Protein AF-A0A434GGE5-F1 (afdb_monomer_lite)

Radius of gyration: 10.77 Å; chains: 1; bounding box: 22×22×26 Å

Structure (mmCIF, N/CA/C/O backbone):
data_AF-A0A434GGE5-F1
#
_entry.id   AF-A0A434GGE5-F1
#
loop_
_atom_site.group_PDB
_atom_site.id
_atom_site.type_symbol
_atom_site.label_atom_id
_atom_site.label_alt_id
_atom_site.label_comp_id
_atom_site.label_asym_id
_atom_site.label_entity_id
_atom_site.label_seq_id
_atom_site.pdbx_PDB_ins_code
_atom_site.Cart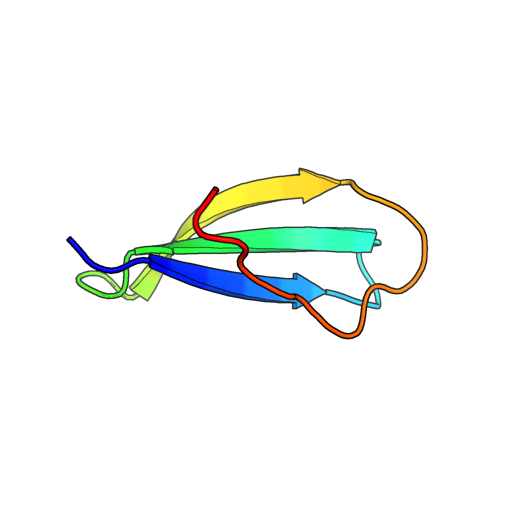n_x
_atom_site.Cartn_y
_atom_site.Cartn_z
_atom_site.occupancy
_atom_site.B_iso_or_equiv
_atom_site.auth_seq_id
_atom_site.auth_comp_id
_atom_site.auth_asym_id
_atom_site.auth_atom_id
_atom_site.pdbx_PDB_model_num
ATOM 1 N N . GLN A 1 1 ? -6.474 2.105 14.774 1.00 76.50 1 GLN A N 1
ATOM 2 C CA . GLN A 1 1 ? -6.286 2.900 13.545 1.00 76.50 1 GLN A CA 1
ATOM 3 C C . GLN A 1 1 ? -6.017 1.924 12.410 1.00 76.50 1 GLN A C 1
ATOM 5 O O . GLN A 1 1 ? -5.313 0.949 12.651 1.00 76.50 1 GLN A O 1
ATOM 10 N N . LYS A 1 2 ? -6.664 2.084 11.252 1.00 92.50 2 LYS A N 1
ATOM 11 C CA . LYS A 1 2 ? -6.485 1.205 10.086 1.00 92.50 2 LYS A CA 1
ATOM 12 C C . LYS A 1 2 ? -5.755 1.998 9.004 1.00 92.50 2 LYS A C 1
ATOM 14 O O . LYS A 1 2 ? -5.994 3.192 8.869 1.00 92.50 2 LYS A O 1
ATOM 19 N N . THR A 1 3 ? -4.889 1.331 8.255 1.00 95.75 3 THR A N 1
ATOM 20 C CA . THR A 1 3 ? -4.116 1.944 7.171 1.00 95.75 3 THR A CA 1
ATOM 21 C C . THR A 1 3 ? -4.320 1.127 5.909 1.00 95.75 3 THR A C 1
ATOM 23 O O . THR A 1 3 ? -4.180 -0.097 5.939 1.00 95.75 3 THR A O 1
ATOM 26 N N . LEU A 1 4 ? -4.658 1.801 4.813 1.00 96.69 4 LEU A N 1
ATOM 27 C CA . LEU A 1 4 ? -4.660 1.220 3.475 1.00 96.69 4 LEU A CA 1
ATOM 28 C C . LEU A 1 4 ? -3.298 1.485 2.830 1.00 96.69 4 LEU A C 1
ATOM 30 O O . LEU A 1 4 ? -2.746 2.576 2.966 1.00 96.69 4 LEU A O 1
ATOM 34 N N . ILE A 1 5 ? -2.769 0.487 2.128 1.00 97.50 5 ILE A N 1
ATOM 35 C CA . ILE A 1 5 ? -1.543 0.615 1.342 1.00 97.50 5 ILE A CA 1
ATOM 36 C C . ILE A 1 5 ? -1.893 0.323 -0.111 1.00 97.50 5 ILE A C 1
ATOM 38 O O . ILE A 1 5 ? -2.466 -0.727 -0.405 1.00 97.50 5 ILE A O 1
ATOM 42 N N . THR A 1 6 ? -1.536 1.239 -1.006 1.00 97.38 6 THR A N 1
ATOM 43 C CA . THR A 1 6 ? -1.679 1.064 -2.455 1.00 97.38 6 THR A CA 1
ATOM 44 C C . THR A 1 6 ? -0.333 1.201 -3.152 1.00 97.38 6 THR A C 1
ATOM 46 O O . THR A 1 6 ? 0.537 1.952 -2.710 1.00 97.38 6 THR A O 1
ATOM 49 N N . THR A 1 7 ? -0.163 0.463 -4.245 1.00 98.19 7 THR A N 1
ATOM 50 C CA . THR A 1 7 ? 0.987 0.567 -5.144 1.00 98.19 7 THR A CA 1
ATOM 51 C C . THR A 1 7 ? 0.621 1.400 -6.362 1.00 98.19 7 THR A C 1
ATOM 53 O O . THR A 1 7 ? -0.389 1.121 -7.010 1.00 98.19 7 THR A O 1
ATOM 56 N N . ASN A 1 8 ? 1.459 2.369 -6.721 1.00 97.94 8 ASN A N 1
ATOM 57 C CA . ASN A 1 8 ? 1.209 3.253 -7.852 1.00 97.94 8 ASN A CA 1
ATOM 58 C C . ASN A 1 8 ? 2.216 2.971 -8.975 1.00 97.94 8 ASN A C 1
ATOM 60 O O . ASN A 1 8 ? 3.356 3.441 -8.969 1.00 97.94 8 ASN A O 1
ATOM 64 N N . GLY A 1 9 ? 1.778 2.207 -9.977 1.00 98.00 9 GLY A N 1
ATOM 65 C CA . GLY A 1 9 ? 2.636 1.776 -11.082 1.00 98.00 9 GLY A CA 1
ATOM 66 C C . GLY A 1 9 ? 3.279 2.928 -11.865 1.00 98.00 9 GLY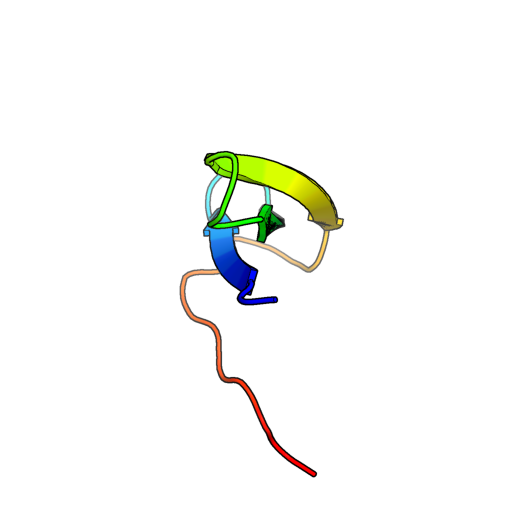 A C 1
ATOM 67 O O . GLY A 1 9 ? 4.450 2.859 -12.219 1.00 98.00 9 GLY A O 1
ATOM 68 N N . ASN A 1 10 ? 2.533 4.005 -12.115 1.00 97.88 10 ASN A N 1
ATOM 69 C CA . ASN A 1 10 ? 3.008 5.110 -12.954 1.00 97.88 10 ASN A CA 1
ATOM 70 C C . ASN A 1 10 ? 3.988 6.049 -12.230 1.00 97.88 10 ASN A C 1
ATOM 72 O O . ASN A 1 10 ? 4.845 6.640 -12.880 1.00 97.88 10 ASN A O 1
ATOM 76 N N . SER A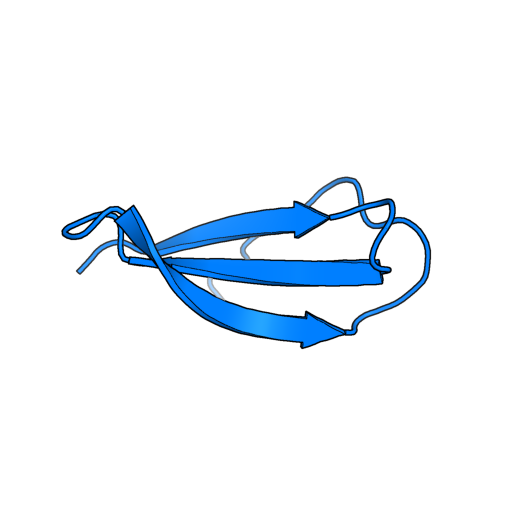 1 11 ? 3.865 6.196 -10.907 1.00 97.94 11 SER A N 1
ATOM 77 C CA . SER A 1 11 ? 4.709 7.080 -10.085 1.00 97.94 11 SER A CA 1
ATOM 78 C C . SER A 1 11 ? 5.838 6.352 -9.356 1.00 97.94 11 SER A C 1
ATOM 80 O O . SER A 1 11 ? 6.686 7.012 -8.760 1.00 97.94 11 SER A O 1
ATOM 82 N N . ASN A 1 12 ? 5.909 5.019 -9.451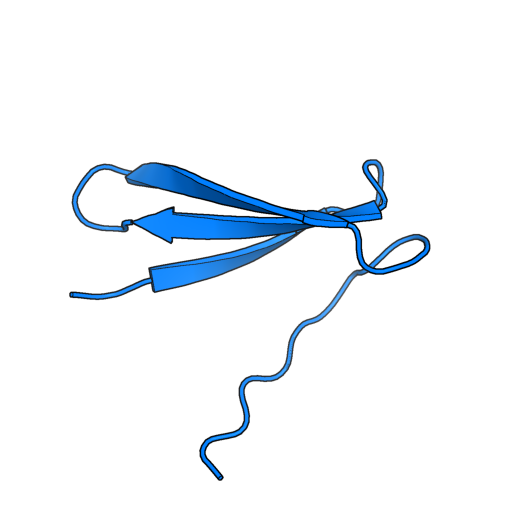 1.00 98.12 12 ASN A N 1
ATOM 83 C CA . ASN A 1 12 ? 6.986 4.198 -8.885 1.00 98.12 12 ASN A CA 1
ATOM 84 C C . ASN A 1 12 ? 7.085 4.252 -7.347 1.00 98.12 12 ASN A C 1
ATOM 86 O O . ASN A 1 12 ? 8.161 4.078 -6.761 1.00 98.12 12 ASN A O 1
ATOM 90 N N . ASP A 1 13 ? 5.956 4.481 -6.679 1.00 98.31 13 ASP A N 1
ATOM 91 C CA . ASP A 1 13 ? 5.855 4.601 -5.228 1.00 98.31 13 ASP A CA 1
ATOM 92 C C . ASP A 1 13 ? 4.695 3.783 -4.639 1.00 98.31 13 ASP A C 1
ATOM 94 O O . ASP A 1 13 ? 3.880 3.180 -5.345 1.00 98.31 13 ASP A O 1
ATOM 98 N N . ILE A 1 14 ? 4.673 3.717 -3.310 1.00 98.31 14 ILE A N 1
ATOM 99 C CA . ILE A 1 14 ? 3.552 3.212 -2.519 1.00 98.31 14 ILE A CA 1
ATOM 100 C C . ILE A 1 14 ? 3.004 4.336 -1.649 1.00 98.31 14 ILE A C 1
ATOM 102 O O . ILE A 1 14 ? 3.777 5.139 -1.127 1.00 98.31 14 ILE A O 1
ATOM 106 N N . THR A 1 15 ? 1.690 4.361 -1.444 1.00 98.31 15 THR A N 1
ATOM 107 C CA . THR A 1 15 ? 1.029 5.355 -0.591 1.00 98.31 15 THR A CA 1
ATOM 108 C C . THR A 1 15 ? 0.341 4.677 0.584 1.00 98.31 15 THR A C 1
ATOM 110 O O . THR A 1 15 ? -0.375 3.688 0.415 1.00 98.31 15 THR A O 1
ATOM 113 N N . PHE A 1 16 ? 0.551 5.234 1.771 1.00 98.00 16 PHE A N 1
ATOM 114 C CA . PHE A 1 16 ? -0.153 4.896 3.000 1.00 98.00 16 PHE A CA 1
ATOM 115 C C . PHE A 1 16 ? -1.295 5.893 3.191 1.00 98.00 16 PHE A C 1
ATOM 117 O O . PHE A 1 16 ? -1.077 7.100 3.087 1.00 98.00 16 PHE A O 1
ATOM 124 N N . ILE A 1 17 ? -2.497 5.397 3.477 1.00 98.31 17 ILE A N 1
ATOM 125 C CA . ILE A 1 17 ? -3.720 6.201 3.605 1.00 98.31 17 ILE A CA 1
ATOM 126 C C . ILE A 1 17 ? -4.357 5.923 4.970 1.00 98.31 17 ILE A C 1
ATOM 128 O O . ILE A 1 17 ? -4.545 4.754 5.332 1.00 98.31 17 ILE A O 1
ATOM 132 N N . ASP A 1 18 ? -4.692 6.976 5.723 1.00 98.00 18 ASP A N 1
ATOM 133 C CA . ASP A 1 18 ? -5.534 6.848 6.920 1.00 98.00 18 ASP A CA 1
ATOM 134 C C . ASP A 1 18 ? -6.991 6.686 6.480 1.00 98.00 18 ASP A C 1
ATOM 136 O O . ASP A 1 18 ? -7.593 7.591 5.909 1.00 98.00 18 ASP A O 1
ATOM 140 N N . THR A 1 19 ? -7.574 5.522 6.759 1.00 97.81 19 THR A N 1
ATOM 141 C CA . THR A 1 19 ? -8.941 5.200 6.328 1.00 97.81 19 THR A CA 1
ATOM 142 C C . THR A 1 19 ? -10.021 5.849 7.198 1.00 97.81 19 THR A C 1
ATOM 144 O O . THR A 1 19 ? -11.199 5.566 7.009 1.00 97.81 19 THR A O 1
ATOM 147 N N . ALA A 1 20 ? -9.657 6.604 8.238 1.00 97.62 20 ALA A N 1
ATOM 148 C CA . ALA A 1 20 ? -10.614 7.386 9.019 1.00 97.62 20 ALA A CA 1
ATOM 149 C C . ALA A 1 20 ? -10.915 8.740 8.364 1.00 97.62 20 ALA A C 1
ATOM 151 O O . ALA A 1 20 ? -12.015 9.262 8.532 1.00 97.62 20 ALA A O 1
ATOM 152 N N . THR A 1 21 ? -9.938 9.302 7.650 1.00 97.50 21 THR A N 1
ATOM 153 C CA . THR A 1 21 ? -10.036 10.615 6.997 1.00 97.50 21 THR A CA 1
ATOM 154 C C . THR A 1 21 ? -9.968 10.534 5.477 1.00 97.50 21 THR A C 1
ATOM 156 O O . THR A 1 21 ? -10.206 11.541 4.828 1.00 97.50 21 THR A O 1
ATOM 159 N N . ASP A 1 22 ? -9.637 9.364 4.924 1.00 96.81 22 ASP A N 1
ATOM 160 C CA . ASP A 1 22 ? -9.358 9.138 3.501 1.00 96.81 22 ASP A CA 1
ATOM 161 C C . ASP A 1 22 ? -8.205 9.999 2.956 1.00 96.81 22 ASP A C 1
ATOM 163 O O . ASP A 1 22 ? -8.134 10.301 1.766 1.00 96.81 22 ASP A O 1
ATOM 167 N N . GLU A 1 23 ? -7.255 10.354 3.826 1.00 97.88 23 GLU A N 1
ATOM 168 C CA . GLU A 1 23 ? -6.118 11.210 3.473 1.00 97.88 23 GLU A CA 1
ATOM 169 C C . GLU A 1 23 ? -4.818 10.399 3.340 1.00 97.88 23 GLU A C 1
ATOM 171 O O . GLU A 1 23 ? -4.546 9.509 4.162 1.00 97.88 23 GLU A O 1
ATOM 176 N N . PRO A 1 24 ? -3.969 10.700 2.338 1.00 97.56 24 PRO A N 1
ATOM 177 C CA . PRO A 1 24 ? -2.643 10.113 2.232 1.00 97.56 24 PRO A CA 1
ATOM 178 C C . PRO A 1 24 ? -1.743 10.650 3.350 1.00 97.56 24 PRO A C 1
ATOM 180 O O . PRO A 1 24 ? -1.573 11.856 3.517 1.00 97.56 24 PRO A O 1
ATOM 183 N N . VAL A 1 25 ? -1.119 9.744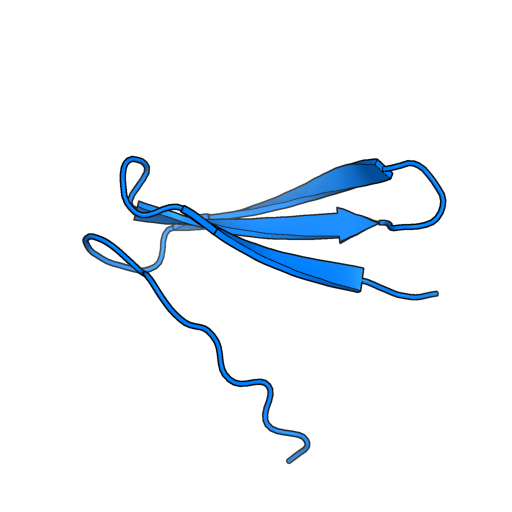 4.100 1.00 97.75 25 VAL A N 1
ATOM 184 C CA . VAL A 1 25 ? -0.231 10.100 5.220 1.00 97.75 25 VAL A CA 1
ATOM 185 C C . VAL A 1 25 ? 1.246 10.019 4.851 1.00 97.75 25 VAL A C 1
ATOM 187 O O . VAL A 1 25 ? 2.071 10.708 5.445 1.00 97.75 25 VAL A O 1
ATOM 190 N N . GLN A 1 26 ? 1.598 9.183 3.870 1.00 97.81 26 GLN A N 1
ATOM 191 C CA . GLN A 1 26 ? 2.975 9.017 3.415 1.00 97.81 26 GLN A CA 1
ATOM 192 C C . GLN A 1 26 ? 3.015 8.429 2.004 1.00 97.81 26 GLN A C 1
ATOM 194 O O . GLN A 1 26 ? 2.244 7.522 1.695 1.00 97.81 26 GLN A O 1
ATOM 199 N N . SER A 1 27 ? 3.969 8.887 1.187 1.00 98.00 27 SER A N 1
ATOM 200 C CA . SER A 1 27 ? 4.369 8.202 -0.045 1.00 98.00 27 SER A CA 1
ATOM 201 C C . SER A 1 27 ? 5.840 7.807 0.014 1.00 98.00 27 SER A C 1
ATOM 203 O O . SER A 1 27 ? 6.667 8.559 0.534 1.00 98.00 27 SER A O 1
ATOM 205 N N . LEU A 1 28 ? 6.167 6.620 -0.493 1.00 97.94 28 LEU A N 1
ATOM 206 C CA . LEU A 1 28 ? 7.524 6.081 -0.498 1.00 97.94 28 LEU A CA 1
ATOM 207 C C . LEU A 1 28 ? 7.865 5.513 -1.873 1.00 97.94 28 LEU A C 1
ATOM 209 O O . LEU A 1 28 ? 7.260 4.537 -2.313 1.00 97.94 28 LEU A O 1
ATOM 213 N N . THR A 1 29 ? 8.869 6.091 -2.530 1.00 98.00 29 THR A N 1
ATOM 214 C CA . THR A 1 29 ? 9.435 5.536 -3.765 1.00 98.00 29 THR A CA 1
ATOM 215 C C . THR A 1 29 ? 10.083 4.186 -3.477 1.00 98.00 29 THR A C 1
ATOM 217 O O . THR A 1 29 ? 10.851 4.059 -2.525 1.00 98.00 29 THR A O 1
ATOM 220 N N . VAL A 1 30 ? 9.795 3.184 -4.308 1.00 94.38 30 VAL A N 1
ATOM 221 C CA . VAL A 1 30 ? 10.317 1.819 -4.122 1.00 94.38 30 VAL A CA 1
ATOM 222 C C . VAL A 1 30 ? 11.141 1.341 -5.316 1.00 94.38 30 VAL A C 1
ATOM 224 O O . VAL A 1 30 ? 12.297 0.961 -5.164 1.00 94.38 30 VAL A O 1
ATOM 227 N N . GLY A 1 31 ? 10.566 1.370 -6.514 1.00 94.75 31 GLY A N 1
ATOM 228 C CA . GLY A 1 31 ? 11.089 0.733 -7.720 1.00 94.75 31 GLY A CA 1
ATOM 229 C C . GLY A 1 31 ? 10.110 0.910 -8.878 1.00 94.75 31 GLY A C 1
ATOM 230 O O . GLY A 1 31 ? 9.085 1.568 -8.720 1.00 94.75 31 GLY A O 1
ATOM 231 N N . GLN A 1 32 ? 10.419 0.355 -10.050 1.00 97.19 32 GLN A N 1
ATOM 232 C CA . GLN A 1 32 ? 9.602 0.596 -11.240 1.00 97.19 32 GLN A CA 1
ATOM 233 C C . GLN A 1 32 ? 8.306 -0.221 -11.231 1.00 97.19 32 GLN A C 1
ATOM 235 O O . GLN A 1 32 ? 8.338 -1.431 -11.017 1.00 97.19 32 GLN A O 1
ATOM 240 N N . GLN A 1 33 ? 7.189 0.451 -11.510 1.00 97.44 33 GLN A N 1
ATOM 241 C CA . GLN A 1 33 ? 5.883 -0.139 -11.801 1.00 97.44 33 GLN A CA 1
ATOM 242 C C . GLN A 1 33 ? 5.385 -1.174 -10.768 1.00 97.44 33 GLN A C 1
ATOM 244 O O . GLN A 1 33 ? 5.095 -2.314 -11.132 1.00 97.44 33 GLN A O 1
ATOM 249 N N . PRO A 1 34 ? 5.233 -0.810 -9.477 1.00 97.75 34 PRO A N 1
ATOM 250 C CA . PRO A 1 34 ? 4.700 -1.726 -8.468 1.00 97.75 34 PRO A CA 1
ATOM 251 C C . PRO A 1 34 ? 3.191 -1.955 -8.654 1.00 97.75 34 PRO A C 1
ATOM 253 O O . PRO A 1 34 ? 2.425 -0.997 -8.759 1.00 97.75 34 PRO A O 1
ATOM 256 N N . TRP A 1 35 ? 2.764 -3.222 -8.718 1.00 96.88 35 TRP A N 1
ATOM 257 C CA . TRP A 1 35 ? 1.363 -3.618 -8.988 1.00 96.88 35 TRP A CA 1
ATOM 258 C C . TRP A 1 35 ? 0.740 -4.493 -7.890 1.00 96.88 35 TRP A C 1
ATOM 260 O O . TRP A 1 35 ? -0.434 -4.851 -7.965 1.00 96.88 35 TRP A O 1
ATOM 270 N N . GLY A 1 36 ? 1.519 -4.878 -6.882 1.00 95.56 36 GLY A N 1
ATOM 271 C CA . GLY A 1 36 ? 1.053 -5.722 -5.793 1.00 95.56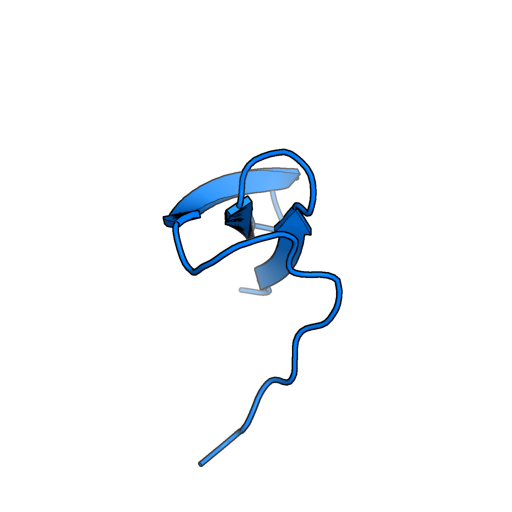 36 GLY A CA 1
ATOM 272 C C . GLY A 1 36 ? 1.843 -5.473 -4.521 1.00 95.56 36 GLY A C 1
ATOM 273 O O . GLY A 1 36 ? 3.012 -5.090 -4.560 1.00 95.56 36 GLY A O 1
ATOM 274 N N . VAL A 1 37 ? 1.192 -5.707 -3.386 1.00 95.00 37 VAL A N 1
ATOM 275 C CA . VAL A 1 37 ? 1.780 -5.573 -2.055 1.00 95.00 37 VAL A CA 1
ATOM 276 C C . VAL A 1 37 ? 1.392 -6.779 -1.209 1.00 95.00 37 VAL A C 1
ATOM 278 O O . VAL A 1 37 ? 0.263 -7.262 -1.274 1.00 95.00 37 VAL A O 1
ATOM 281 N N . VAL A 1 38 ? 2.338 -7.268 -0.410 1.00 95.25 38 VAL A N 1
ATOM 282 C CA . VAL A 1 38 ? 2.106 -8.311 0.593 1.00 95.25 38 VAL A CA 1
ATOM 283 C C . VAL A 1 38 ? 2.506 -7.746 1.944 1.00 95.25 38 VAL A C 1
ATOM 285 O O . VAL A 1 38 ? 3.613 -7.234 2.100 1.00 95.25 38 VAL A O 1
ATOM 288 N N . ILE A 1 39 ? 1.611 -7.856 2.924 1.00 93.19 39 ILE A N 1
ATOM 289 C CA . ILE A 1 39 ? 1.918 -7.506 4.309 1.00 93.19 39 ILE A CA 1
ATOM 290 C C . ILE A 1 39 ? 2.319 -8.779 5.042 1.00 93.19 39 ILE A C 1
ATOM 292 O O . ILE A 1 39 ? 1.549 -9.735 5.110 1.00 93.19 39 ILE A O 1
ATOM 296 N N . SER A 1 40 ? 3.535 -8.782 5.579 1.00 93.38 40 SER A N 1
ATOM 297 C CA . SER A 1 40 ? 4.042 -9.867 6.410 1.00 93.38 40 SER A CA 1
ATOM 298 C C . SER A 1 40 ? 4.028 -9.434 7.868 1.00 93.38 40 SER A C 1
ATOM 300 O O . SER A 1 40 ? 4.660 -8.444 8.234 1.00 93.38 40 SER A O 1
ATOM 302 N N . ILE A 1 41 ? 3.304 -10.184 8.690 1.00 86.69 41 ILE A N 1
ATOM 303 C CA . ILE A 1 41 ? 3.328 -10.065 10.147 1.00 86.69 41 ILE A CA 1
ATOM 304 C C . ILE A 1 41 ? 4.464 -10.939 10.677 1.00 86.69 41 ILE A C 1
ATOM 306 O O . ILE A 1 41 ? 4.240 -12.063 11.120 1.00 86.69 41 ILE A O 1
ATOM 310 N N . LYS A 1 42 ? 5.703 -10.474 10.530 1.00 67.62 42 LYS A N 1
ATOM 311 C CA . LYS A 1 42 ? 6.809 -11.136 11.221 1.00 67.62 42 LYS A CA 1
ATOM 312 C C . LYS A 1 42 ? 6.784 -10.794 12.707 1.00 67.62 42 LYS A C 1
ATOM 314 O O . LYS A 1 42 ? 6.471 -9.624 13.020 1.00 67.62 42 LYS A O 1
#

Foldseek 3Di:
DDWDWDDDQVVQWIWIADPVVRHTPDIGHDGHGDHDDDDDPD

pLDDT: mean 95.56, std 5.76, range [67.62, 98.31]

Secondary structure (DSSP, 8-state):
--EEEEEETTTTEEEEEETTTTEEEEEEE-SS----------

Sequence (42 aa):
QKTLITTNGNSNDITFIDTATDEPVQSLTVGQQPWGVVISIK